Protein AF-A0A2E3ENT0-F1 (afdb_monomer)

Nearest PDB structures (foldseek):
  9cjx-assembly1_A  TM=8.097E-01  e=4.073E-01  Desulfotomaculum sp.

Foldseek 3Di:
DPDPVVLVVQLVVCVVVDVPLVVCCQVPVQVSSCVRVVDHDDPPDDDHDDDDDPVDDDDDD

Secondary structure (DSSP, 8-state):
---HHHHHHHHHHHHHH-HHHHHHHHH-HHHHHHHHH--PPPTTS-------BTTB-----

Solvent-accessible surface area (backbone atoms only — not comparable to full-atom values): 3974 Å² total; per-residue (Å²): 130,89,54,69,70,58,57,52,48,54,53,51,53,46,36,71,76,30,64,68,54,35,54,40,28,55,76,41,34,60,61,43,49,22,72,72,72,73,45,88,72,59,88,91,60,88,75,82,63,79,80,78,45,103,90,43,85,84,86,88,132

Sequence (61 aa):
MIDHDEALRQIITRAQEDAGFRDQLKAEPRAALAALLGIEIPSAMTVSVLEDTPTHLHIVL

Structure (mmCIF, N/CA/C/O backbone):
data_AF-A0A2E3ENT0-F1
#
_entry.id   AF-A0A2E3ENT0-F1
#
loop_
_atom_site.group_PDB
_atom_site.id
_atom_site.type_symbol
_atom_site.label_atom_id
_atom_site.label_alt_id
_atom_site.label_comp_id
_atom_site.label_asym_id
_atom_site.label_entity_id
_atom_site.label_seq_id
_atom_site.pdbx_PDB_ins_code
_atom_site.Cartn_x
_atom_site.Cartn_y
_atom_site.Cartn_z
_atom_site.occupancy
_atom_site.B_iso_or_equiv
_atom_site.auth_seq_id
_atom_site.auth_comp_id
_atom_site.auth_asym_id
_atom_site.auth_atom_id
_atom_site.pdbx_PDB_model_num
ATOM 1 N N . MET A 1 1 ? 13.751 17.440 -9.578 1.00 50.41 1 MET A N 1
ATOM 2 C CA . MET A 1 1 ? 13.955 16.243 -8.740 1.00 50.41 1 MET A CA 1
ATOM 3 C C . MET A 1 1 ? 12.597 15.980 -8.123 1.00 50.41 1 MET A C 1
ATOM 5 O O . MET A 1 1 ? 12.067 16.919 -7.553 1.00 50.41 1 MET A O 1
ATOM 9 N N . ILE A 1 2 ? 11.947 14.845 -8.391 1.00 54.97 2 ILE A N 1
ATOM 10 C CA . ILE A 1 2 ? 10.655 14.577 -7.743 1.00 54.97 2 ILE A CA 1
ATOM 11 C C . ILE A 1 2 ? 10.983 14.235 -6.295 1.00 54.97 2 ILE A C 1
ATOM 13 O O . ILE A 1 2 ? 11.626 13.218 -6.037 1.00 54.97 2 ILE A O 1
ATOM 17 N N . ASP A 1 3 ? 10.625 15.131 -5.382 1.00 74.19 3 ASP A N 1
ATOM 18 C CA . ASP A 1 3 ? 10.769 14.893 -3.955 1.00 74.19 3 ASP A CA 1
ATOM 19 C C . ASP A 1 3 ? 9.802 13.773 -3.557 1.00 74.19 3 ASP A C 1
ATOM 21 O O . ASP A 1 3 ? 8.619 13.793 -3.904 1.00 74.19 3 ASP A O 1
ATOM 25 N N . HIS A 1 4 ? 10.316 12.761 -2.860 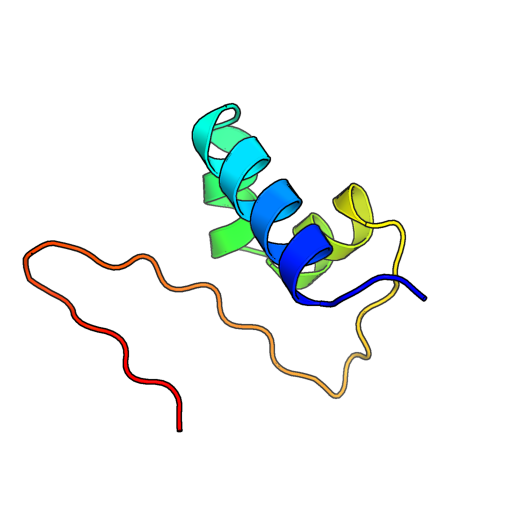1.00 72.06 4 HIS A N 1
ATOM 26 C CA . HIS A 1 4 ? 9.564 11.571 -2.451 1.00 72.06 4 HIS A CA 1
ATOM 27 C C . HIS A 1 4 ? 8.265 11.922 -1.697 1.00 72.06 4 HIS A C 1
ATOM 29 O O . HIS A 1 4 ? 7.230 11.286 -1.899 1.00 72.06 4 HIS A O 1
ATOM 35 N N . ASP A 1 5 ? 8.297 12.986 -0.893 1.00 77.06 5 ASP A N 1
ATOM 36 C CA . ASP A 1 5 ? 7.142 13.520 -0.169 1.00 77.06 5 ASP A CA 1
ATOM 37 C C . ASP A 1 5 ? 5.987 13.973 -1.070 1.00 77.06 5 ASP A C 1
ATOM 39 O O . ASP A 1 5 ? 4.825 13.848 -0.681 1.00 77.06 5 ASP A O 1
ATOM 43 N N . GLU A 1 6 ? 6.275 14.496 -2.262 1.00 82.06 6 GLU A N 1
ATOM 44 C CA . GLU A 1 6 ? 5.240 14.971 -3.185 1.00 82.06 6 GLU A CA 1
ATOM 45 C C . GLU A 1 6 ? 4.528 13.794 -3.858 1.00 82.06 6 GLU A C 1
ATOM 47 O O . GLU A 1 6 ? 3.300 13.769 -3.944 1.00 82.06 6 GLU A O 1
ATOM 52 N N . ALA A 1 7 ? 5.288 12.766 -4.249 1.00 81.19 7 ALA A N 1
ATOM 53 C CA . ALA A 1 7 ? 4.720 11.535 -4.788 1.00 81.19 7 ALA A CA 1
ATOM 54 C C . ALA A 1 7 ? 3.796 10.856 -3.763 1.00 81.19 7 ALA A C 1
ATOM 56 O O . ALA A 1 7 ? 2.673 10.479 -4.100 1.00 81.19 7 ALA A O 1
ATOM 57 N N . LEU A 1 8 ? 4.227 10.764 -2.498 1.00 82.94 8 LEU A N 1
ATOM 58 C CA . LEU A 1 8 ? 3.407 10.213 -1.415 1.00 82.94 8 LEU A CA 1
ATOM 59 C C . LEU A 1 8 ? 2.103 10.985 -1.216 1.00 82.94 8 LEU A C 1
ATOM 61 O O . LEU A 1 8 ? 1.043 10.368 -1.100 1.00 82.94 8 LEU A O 1
ATOM 65 N N . ARG A 1 9 ? 2.151 12.321 -1.216 1.00 86.44 9 ARG A N 1
ATOM 66 C CA . ARG A 1 9 ? 0.935 13.139 -1.093 1.00 86.44 9 ARG A CA 1
ATOM 67 C C . ARG A 1 9 ? -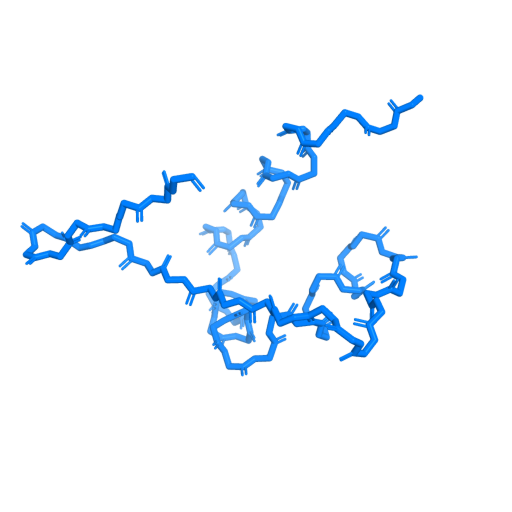0.033 12.882 -2.235 1.00 86.44 9 ARG A C 1
ATOM 69 O O . ARG A 1 9 ? -1.206 12.664 -1.964 1.00 86.44 9 ARG A O 1
ATOM 76 N N . GLN A 1 10 ? 0.444 12.839 -3.477 1.00 87.62 10 GLN A N 1
ATOM 77 C CA . GLN A 1 10 ? -0.416 12.567 -4.633 1.00 8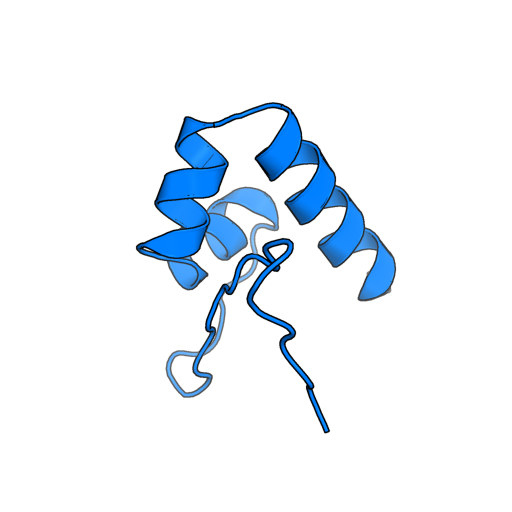7.62 10 GLN A CA 1
ATOM 78 C C . GLN A 1 10 ? -1.088 11.194 -4.549 1.00 87.62 10 GLN A C 1
ATOM 80 O O . GLN A 1 10 ? -2.282 11.080 -4.829 1.00 87.62 10 GLN A O 1
ATOM 85 N N . ILE A 1 11 ? -0.351 10.166 -4.115 1.00 88.06 11 ILE A N 1
ATOM 86 C CA . ILE A 1 11 ? -0.903 8.822 -3.897 1.00 88.06 11 ILE A CA 1
ATOM 87 C C . ILE A 1 11 ? -1.995 8.858 -2.823 1.00 88.06 11 ILE A C 1
ATOM 89 O O . ILE A 1 11 ? -3.080 8.320 -3.043 1.00 88.06 11 ILE A O 1
ATOM 93 N N . ILE A 1 12 ? -1.728 9.499 -1.681 1.00 87.62 12 ILE A N 1
ATOM 94 C CA . ILE A 1 12 ? -2.680 9.590 -0.565 1.00 87.62 12 ILE A CA 1
ATOM 95 C C . ILE A 1 12 ? -3.927 10.373 -0.982 1.00 87.62 12 ILE A C 1
ATOM 97 O O . ILE A 1 12 ? -5.038 9.897 -0.759 1.00 87.62 12 ILE A O 1
ATOM 101 N N . THR A 1 13 ? -3.765 11.533 -1.623 1.00 90.19 13 THR A N 1
ATOM 102 C CA . THR A 1 13 ? -4.883 12.340 -2.127 1.00 90.19 13 THR A CA 1
ATOM 103 C C . THR A 1 13 ? -5.733 11.532 -3.097 1.00 90.19 13 THR A C 1
ATOM 105 O O . THR A 1 13 ? -6.946 11.442 -2.913 1.00 90.19 13 THR A O 1
ATOM 108 N N . ARG A 1 14 ? -5.114 10.845 -4.066 1.00 89.38 14 ARG A N 1
ATOM 109 C CA . ARG A 1 14 ? -5.867 10.010 -5.004 1.00 89.38 14 ARG A CA 1
ATOM 110 C C . ARG A 1 14 ? -6.593 8.865 -4.300 1.00 89.38 14 ARG A C 1
ATOM 112 O O . ARG A 1 14 ? -7.736 8.588 -4.638 1.00 89.38 14 ARG A O 1
ATOM 119 N N . ALA A 1 15 ? -5.963 8.212 -3.328 1.00 89.75 15 ALA A N 1
ATOM 120 C CA . ALA A 1 15 ? -6.587 7.137 -2.557 1.00 89.75 15 ALA A CA 1
ATOM 121 C C . ALA A 1 15 ? -7.752 7.616 -1.672 1.00 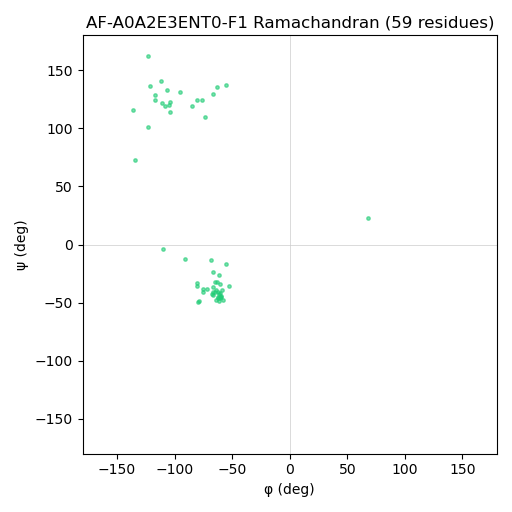89.75 15 ALA A C 1
ATOM 123 O O . ALA A 1 15 ? -8.620 6.818 -1.323 1.00 89.75 15 ALA A O 1
ATOM 124 N N . GLN A 1 16 ? -7.791 8.900 -1.308 1.00 88.25 16 GLN A N 1
ATOM 125 C CA . GLN A 1 16 ? -8.924 9.500 -0.601 1.00 88.25 16 GLN A CA 1
ATOM 126 C C . GLN A 1 16 ? -10.074 9.870 -1.546 1.00 88.25 16 GLN A C 1
ATOM 128 O O . GLN A 1 16 ? -11.236 9.733 -1.169 1.00 88.25 16 GLN A O 1
ATOM 133 N N . GLU A 1 17 ? -9.765 10.323 -2.761 1.00 91.69 17 GLU A N 1
ATOM 134 C CA . GLU A 1 17 ? -10.763 10.721 -3.764 1.00 91.69 17 GLU A CA 1
ATOM 135 C C . GLU A 1 17 ? -11.364 9.526 -4.520 1.00 91.69 17 GLU A C 1
ATOM 137 O O . GLU A 1 17 ? -12.536 9.550 -4.895 1.00 91.69 17 GLU A O 1
ATOM 142 N N . ASP A 1 18 ? -10.571 8.475 -4.734 1.00 91.06 18 ASP A N 1
ATOM 143 C CA . ASP A 1 18 ? -10.926 7.300 -5.523 1.00 91.06 18 ASP A CA 1
ATOM 144 C C . ASP A 1 18 ? -10.794 6.023 -4.681 1.00 91.06 18 ASP A C 1
ATOM 146 O O . ASP A 1 18 ? -9.709 5.472 -4.463 1.00 91.06 18 ASP A O 1
ATOM 150 N N . ALA A 1 19 ? -11.941 5.527 -4.215 1.00 87.56 19 ALA A N 1
ATOM 151 C CA . ALA A 1 19 ? -12.012 4.293 -3.442 1.00 87.56 19 ALA A CA 1
ATOM 152 C C . ALA A 1 19 ? -11.558 3.061 -4.249 1.00 87.56 19 ALA A C 1
ATOM 154 O O . ALA A 1 19 ? -10.971 2.146 -3.671 1.00 87.56 19 ALA A O 1
ATOM 155 N N . GLY A 1 20 ? -11.779 3.049 -5.570 1.00 89.62 20 GLY A N 1
ATOM 156 C CA . GLY A 1 20 ? -11.327 1.968 -6.448 1.00 89.62 20 GLY A CA 1
ATOM 157 C C . GLY A 1 20 ? -9.806 1.942 -6.553 1.00 89.62 20 GLY A C 1
ATOM 158 O O . GLY A 1 20 ? -9.194 0.881 -6.419 1.00 89.62 20 GLY A O 1
ATOM 159 N N . PHE A 1 21 ? -9.187 3.118 -6.679 1.00 90.25 21 PHE A N 1
ATOM 160 C CA . PHE A 1 21 ? -7.735 3.251 -6.601 1.00 90.25 21 PHE A CA 1
ATOM 161 C C . PHE A 1 21 ? -7.200 2.804 -5.239 1.00 90.25 21 PHE A C 1
ATOM 163 O O . PHE A 1 21 ? -6.205 2.091 -5.193 1.00 90.25 21 PHE A O 1
ATOM 170 N N . ARG A 1 22 ? -7.855 3.165 -4.128 1.00 89.06 22 ARG A N 1
ATOM 171 C CA . ARG A 1 22 ? -7.427 2.747 -2.781 1.00 89.06 22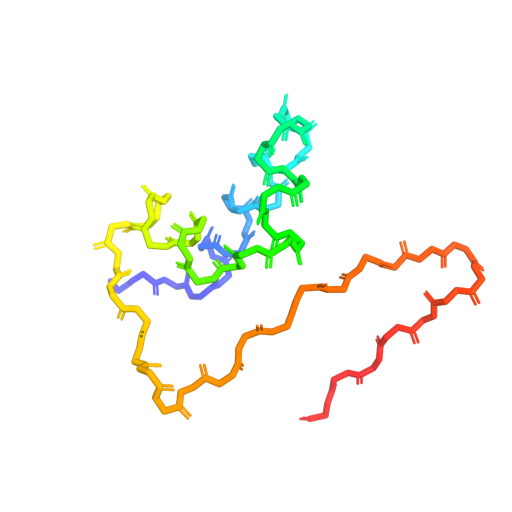 ARG A CA 1
ATOM 172 C C . ARG A 1 22 ? -7.408 1.227 -2.620 1.00 89.06 22 ARG A C 1
ATOM 174 O O . ARG A 1 22 ? -6.462 0.677 -2.054 1.00 89.06 22 ARG A O 1
ATOM 181 N N . ASP A 1 23 ? -8.441 0.547 -3.102 1.00 90.12 23 ASP A N 1
ATOM 182 C CA . ASP A 1 23 ? -8.526 -0.911 -3.014 1.00 90.12 23 ASP A CA 1
ATOM 183 C C . ASP A 1 23 ? -7.531 -1.584 -3.969 1.00 90.12 23 ASP A C 1
ATOM 185 O O . ASP A 1 23 ? -6.856 -2.541 -3.581 1.00 90.12 23 ASP A O 1
ATOM 189 N N . GLN A 1 24 ? -7.339 -1.024 -5.166 1.00 89.38 24 GLN A N 1
ATOM 190 C CA . GLN A 1 24 ? -6.299 -1.471 -6.091 1.00 89.38 24 GLN A CA 1
ATOM 191 C C . GLN A 1 24 ? -4.892 -1.255 -5.522 1.00 89.38 24 GLN A C 1
ATOM 193 O O . GLN A 1 24 ? -4.041 -2.122 -5.667 1.00 89.38 24 GLN A O 1
ATOM 198 N N . LEU A 1 25 ? -4.639 -0.141 -4.838 1.00 89.88 25 LEU A N 1
ATOM 199 C CA . LEU A 1 25 ? -3.359 0.167 -4.205 1.00 89.88 25 LEU A CA 1
ATOM 200 C C . LEU A 1 25 ? -3.041 -0.826 -3.075 1.00 89.88 25 LEU A C 1
ATOM 202 O O . LEU A 1 25 ? -1.879 -1.162 -2.869 1.00 89.88 25 LEU A O 1
ATOM 206 N N . LYS A 1 26 ? -4.062 -1.340 -2.378 1.00 87.19 26 LYS A N 1
ATOM 207 C CA . LYS A 1 26 ? -3.909 -2.406 -1.374 1.00 87.19 26 LYS A CA 1
ATOM 208 C C . LYS A 1 26 ? -3.680 -3.786 -1.998 1.00 87.19 26 LYS A C 1
ATOM 210 O O . LYS A 1 26 ? -2.891 -4.559 -1.463 1.00 87.19 26 LYS A O 1
ATOM 215 N N . ALA A 1 27 ? -4.350 -4.098 -3.107 1.00 88.62 27 ALA A N 1
ATOM 216 C CA . ALA A 1 27 ? -4.225 -5.394 -3.777 1.00 88.62 27 ALA A CA 1
ATOM 217 C C . ALA A 1 27 ? -2.951 -5.502 -4.635 1.00 88.62 27 ALA A C 1
ATOM 219 O O . ALA A 1 27 ? -2.197 -6.466 -4.525 1.00 88.62 27 ALA A O 1
ATOM 220 N N 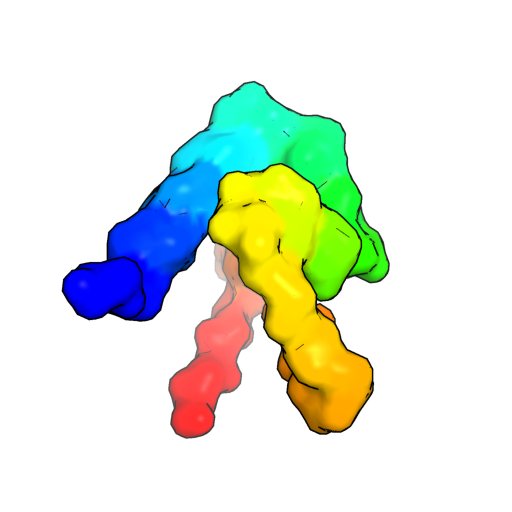. GLU A 1 28 ? -2.700 -4.497 -5.472 1.00 89.06 28 GLU A N 1
ATOM 221 C CA . GLU A 1 28 ? -1.587 -4.425 -6.418 1.00 89.06 28 GLU A CA 1
ATOM 222 C C . GLU A 1 28 ? -0.898 -3.050 -6.369 1.00 89.06 28 GLU A C 1
ATOM 224 O O . GLU A 1 28 ? -0.990 -2.249 -7.309 1.00 89.06 28 GLU A O 1
ATOM 229 N N . PRO A 1 29 ? -0.142 -2.767 -5.294 1.00 88.25 29 PRO A N 1
ATOM 230 C CA . PRO A 1 29 ? 0.477 -1.462 -5.093 1.00 88.25 29 PRO A CA 1
ATOM 231 C C . PRO A 1 29 ? 1.418 -1.073 -6.228 1.00 88.25 29 PRO A C 1
ATOM 233 O O . PRO A 1 29 ? 1.422 0.071 -6.664 1.00 88.25 29 PRO A O 1
ATOM 236 N N . ARG A 1 30 ? 2.191 -2.022 -6.766 1.00 86.81 30 ARG A N 1
ATOM 237 C CA . ARG A 1 30 ? 3.125 -1.735 -7.864 1.00 86.81 30 ARG A CA 1
ATOM 238 C C . ARG A 1 30 ? 2.411 -1.251 -9.121 1.00 86.81 30 ARG A C 1
ATOM 240 O O . ARG A 1 30 ? 2.847 -0.272 -9.715 1.00 86.81 30 ARG A O 1
ATOM 247 N N . ALA A 1 31 ? 1.327 -1.921 -9.507 1.00 87.06 31 ALA A N 1
ATOM 248 C CA . ALA A 1 31 ? 0.562 -1.561 -10.694 1.00 87.06 31 ALA A CA 1
ATOM 249 C C . ALA A 1 31 ? -0.118 -0.197 -10.514 1.00 87.06 31 ALA A C 1
ATOM 251 O O . ALA A 1 31 ? -0.036 0.652 -11.400 1.00 87.06 31 ALA A O 1
ATOM 252 N N . ALA A 1 32 ? -0.716 0.043 -9.344 1.00 88.62 32 ALA A N 1
ATOM 253 C CA . ALA A 1 32 ? -1.361 1.312 -9.019 1.00 88.62 32 ALA A CA 1
ATOM 254 C C . ALA A 1 32 ? -0.365 2.488 -9.009 1.00 88.62 32 ALA A C 1
ATOM 256 O O . ALA A 1 32 ? -0.629 3.533 -9.605 1.00 88.62 32 ALA A O 1
ATOM 257 N N . LEU A 1 33 ? 0.803 2.309 -8.385 1.00 86.19 33 LEU A N 1
ATOM 258 C CA . LEU A 1 33 ? 1.855 3.326 -8.336 1.00 86.19 33 LEU A CA 1
ATOM 259 C C . LEU A 1 33 ? 2.469 3.590 -9.712 1.00 86.19 33 LEU A C 1
ATOM 261 O O . LEU A 1 33 ? 2.686 4.748 -10.063 1.00 86.19 33 LEU A O 1
ATOM 265 N N . ALA A 1 34 ? 2.703 2.544 -10.507 1.00 87.38 34 ALA A N 1
ATOM 266 C CA . ALA A 1 34 ? 3.226 2.694 -11.859 1.00 87.38 34 ALA A CA 1
ATOM 267 C C . ALA A 1 34 ? 2.247 3.430 -12.778 1.00 87.38 34 ALA A C 1
ATOM 269 O O . ALA A 1 34 ? 2.656 4.311 -13.531 1.00 87.38 34 ALA A O 1
ATOM 270 N N . ALA A 1 35 ? 0.951 3.130 -12.669 1.00 86.38 35 ALA A N 1
ATOM 271 C CA . ALA A 1 35 ? -0.090 3.820 -13.423 1.00 86.38 35 ALA A CA 1
ATOM 272 C C . ALA A 1 35 ? -0.242 5.296 -13.015 1.00 86.38 35 ALA A C 1
ATOM 274 O O . ALA A 1 35 ? -0.504 6.138 -13.872 1.00 86.38 35 ALA A O 1
ATOM 275 N N . LEU A 1 36 ? -0.078 5.617 -11.725 1.00 85.31 36 LEU A N 1
ATOM 276 C CA . LEU A 1 36 ? -0.244 6.981 -11.215 1.00 85.31 36 LEU A CA 1
ATOM 277 C C . LEU A 1 36 ? 0.980 7.865 -11.479 1.00 85.31 36 LEU A C 1
ATOM 279 O O . LEU A 1 36 ? 0.837 8.990 -11.951 1.00 85.31 36 LEU A O 1
ATOM 283 N N . LEU A 1 37 ? 2.172 7.371 -11.146 1.00 82.88 37 LEU A N 1
ATOM 284 C CA . LEU A 1 37 ? 3.417 8.140 -11.213 1.00 82.88 37 LEU A CA 1
ATOM 285 C C . LEU A 1 37 ? 4.131 7.993 -12.563 1.00 82.88 37 LEU A C 1
ATOM 287 O O . LEU A 1 37 ? 5.075 8.732 -12.835 1.00 82.88 37 LEU A O 1
ATOM 291 N N . GLY A 1 38 ? 3.717 7.035 -13.399 1.00 83.25 38 GLY A N 1
ATOM 292 C CA . GLY A 1 38 ? 4.381 6.733 -14.669 1.00 83.25 38 GLY A CA 1
ATOM 293 C C . GLY A 1 38 ? 5.780 6.137 -14.495 1.00 83.25 38 GLY A C 1
ATOM 294 O O . GLY A 1 38 ? 6.608 6.261 -15.395 1.00 83.25 38 GLY A O 1
ATOM 295 N N . ILE A 1 39 ? 6.066 5.534 -13.335 1.00 81.25 39 ILE A N 1
ATOM 296 C CA . ILE A 1 39 ? 7.369 4.943 -13.007 1.00 81.25 39 ILE A CA 1
ATOM 297 C C . ILE A 1 39 ? 7.271 3.423 -12.918 1.00 81.25 39 ILE A C 1
ATOM 299 O O . ILE A 1 39 ? 6.330 2.880 -12.346 1.00 81.25 39 ILE A O 1
ATOM 303 N N . GLU A 1 40 ? 8.277 2.717 -13.419 1.00 79.06 40 GLU A N 1
ATOM 304 C CA . GLU A 1 40 ? 8.374 1.275 -13.209 1.00 79.06 40 GLU A CA 1
ATOM 305 C C . GLU A 1 40 ? 9.056 0.992 -11.871 1.00 79.06 40 GLU A C 1
ATOM 307 O O . GLU A 1 40 ? 10.208 1.366 -11.643 1.00 79.06 40 GLU A O 1
ATOM 312 N N . ILE A 1 41 ? 8.339 0.318 -10.970 1.00 79.94 41 ILE A N 1
ATOM 313 C CA . ILE A 1 41 ? 8.921 -0.148 -9.713 1.00 79.94 41 ILE A CA 1
ATOM 314 C C . ILE A 1 41 ? 9.693 -1.443 -9.992 1.00 79.94 41 ILE A C 1
ATOM 316 O O . ILE A 1 41 ? 9.097 -2.403 -10.492 1.00 79.94 41 ILE A O 1
ATOM 320 N N . PRO A 1 42 ? 10.991 -1.519 -9.644 1.00 81.81 42 PRO A N 1
ATOM 321 C CA . PRO A 1 42 ? 11.784 -2.721 -9.856 1.00 81.81 42 PRO A CA 1
ATOM 322 C C . PRO A 1 42 ? 11.153 -3.953 -9.200 1.00 81.81 42 PRO A C 1
ATOM 324 O O . PRO A 1 42 ? 10.731 -3.917 -8.042 1.00 81.81 42 PRO A O 1
ATOM 327 N N . SER A 1 43 ? 11.157 -5.086 -9.905 1.00 79.00 43 SER A N 1
ATOM 328 C CA . SER A 1 43 ? 10.590 -6.351 -9.409 1.00 79.00 43 SER A CA 1
ATOM 329 C C . SER A 1 43 ? 11.271 -6.868 -8.135 1.00 79.00 43 SER A C 1
ATOM 331 O O . SER A 1 43 ? 10.628 -7.547 -7.331 1.00 79.00 43 SER A O 1
ATOM 333 N N . ALA A 1 44 ? 12.536 -6.492 -7.924 1.00 85.50 44 ALA A N 1
ATOM 334 C CA . ALA A 1 44 ? 13.314 -6.785 -6.723 1.00 85.50 44 ALA A CA 1
ATOM 335 C C . ALA A 1 44 ? 12.814 -6.053 -5.460 1.00 85.50 44 ALA A C 1
ATOM 337 O O . ALA A 1 44 ? 13.228 -6.400 -4.357 1.00 85.50 44 ALA A O 1
ATOM 338 N N . MET A 1 45 ? 11.945 -5.046 -5.599 1.00 82.94 45 MET A N 1
ATOM 339 C CA . MET A 1 45 ? 11.504 -4.194 -4.496 1.00 82.94 45 MET A CA 1
ATOM 340 C C . MET A 1 45 ? 10.088 -4.564 -4.051 1.00 82.94 45 MET A C 1
ATOM 342 O O . MET A 1 45 ? 9.124 -4.411 -4.803 1.00 82.94 45 MET A O 1
ATOM 346 N N . THR A 1 46 ? 9.925 -5.079 -2.835 1.00 80.25 46 THR A N 1
ATOM 347 C CA . THR A 1 46 ? 8.596 -5.386 -2.281 1.00 80.25 46 THR A CA 1
ATOM 348 C C . THR A 1 46 ? 7.918 -4.099 -1.833 1.00 80.25 46 THR A C 1
ATOM 350 O O . THR A 1 46 ? 8.470 -3.357 -1.028 1.00 80.25 46 THR A O 1
ATOM 353 N N . VAL A 1 47 ? 6.719 -3.846 -2.355 1.00 84.00 47 VAL A N 1
ATOM 354 C CA . VAL A 1 47 ? 5.888 -2.714 -1.944 1.00 84.00 47 VAL A CA 1
ATOM 355 C C . VAL A 1 47 ? 4.685 -3.277 -1.210 1.00 84.00 47 VAL A C 1
ATOM 357 O O . VAL A 1 47 ? 3.934 -4.062 -1.785 1.00 84.00 47 VAL A O 1
ATOM 360 N N . SER A 1 48 ? 4.516 -2.864 0.040 1.00 83.62 48 SER A N 1
ATOM 361 C CA . SER A 1 48 ? 3.369 -3.217 0.869 1.00 83.62 48 SER A CA 1
ATOM 362 C C . SER A 1 48 ? 2.616 -1.943 1.206 1.00 83.62 48 SER A C 1
ATOM 364 O O . SER A 1 48 ? 3.221 -0.980 1.674 1.00 83.62 48 SER A O 1
ATOM 366 N N . VAL A 1 49 ? 1.307 -1.936 0.971 1.00 84.94 49 VAL A N 1
ATOM 367 C CA . VAL A 1 49 ? 0.438 -0.821 1.349 1.00 84.94 49 VAL A CA 1
ATOM 368 C C . VAL A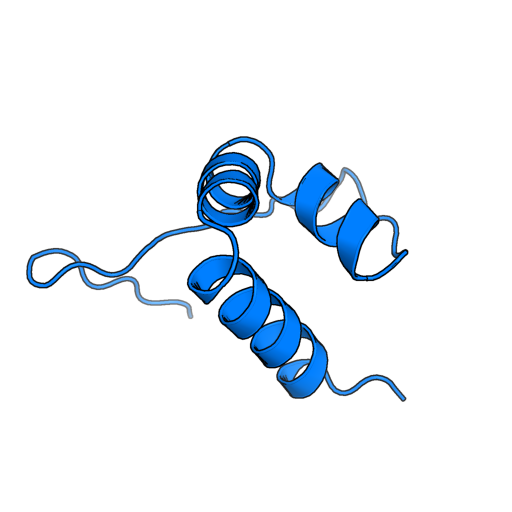 1 49 ? -0.409 -1.272 2.519 1.00 84.94 49 VAL A C 1
ATOM 370 O O . VAL A 1 49 ? -1.157 -2.244 2.428 1.00 84.94 49 VAL A O 1
ATOM 373 N N . LEU A 1 50 ? -0.242 -0.568 3.631 1.00 83.00 50 LEU A N 1
ATOM 374 C CA . LEU A 1 50 ? -0.917 -0.832 4.889 1.00 83.00 50 LEU A CA 1
ATOM 375 C C . LEU A 1 50 ? -1.698 0.421 5.267 1.00 83.00 50 LEU A C 1
ATOM 377 O O . LEU A 1 50 ? -1.214 1.539 5.105 1.00 83.00 50 LEU A O 1
ATOM 381 N N . 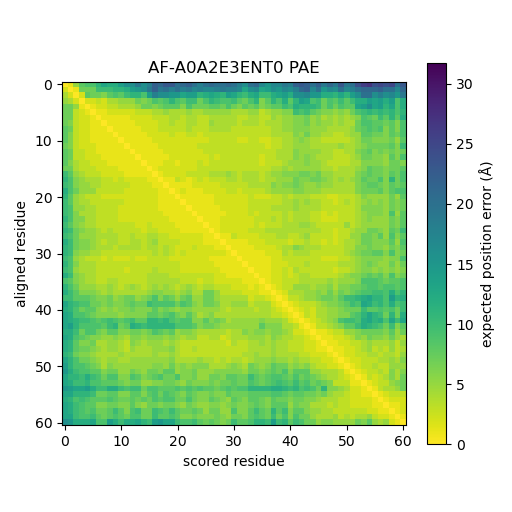GLU A 1 51 ? -2.925 0.220 5.725 1.00 81.12 51 GLU A N 1
ATOM 382 C CA . GLU A 1 51 ? -3.803 1.298 6.160 1.00 81.12 51 GLU A CA 1
ATOM 383 C C . GLU A 1 51 ? -3.841 1.283 7.686 1.00 81.12 51 GLU A C 1
ATOM 385 O O . GLU A 1 51 ? -4.224 0.278 8.292 1.00 81.12 51 GLU A O 1
ATOM 390 N N . ASP A 1 52 ? -3.417 2.384 8.307 1.00 80.06 52 ASP A N 1
ATOM 391 C CA . ASP A 1 52 ? -3.562 2.549 9.749 1.00 80.06 52 ASP A CA 1
ATOM 392 C C . ASP A 1 52 ? -5.046 2.573 10.113 1.00 80.06 52 ASP A C 1
ATOM 394 O O . ASP A 1 52 ? -5.869 3.244 9.486 1.00 80.06 52 ASP A O 1
ATOM 398 N N . THR A 1 53 ? -5.390 1.840 11.166 1.00 79.69 53 THR A N 1
ATOM 399 C CA . THR A 1 53 ? -6.734 1.865 11.747 1.00 79.69 53 THR A CA 1
ATOM 400 C C . THR A 1 53 ? -6.622 2.249 13.219 1.00 79.69 53 THR A C 1
ATOM 402 O O . THR A 1 53 ? -5.548 2.103 13.802 1.00 79.69 53 THR A O 1
ATOM 405 N N . PRO A 1 54 ? -7.707 2.686 13.887 1.00 83.06 54 PRO A N 1
ATOM 406 C CA . PRO A 1 54 ? -7.661 3.016 15.316 1.00 83.06 54 PRO A CA 1
ATOM 407 C C . PRO A 1 54 ? -7.144 1.876 16.211 1.00 83.06 54 PRO A C 1
ATOM 409 O O . PRO A 1 54 ? -6.796 2.104 17.365 1.00 83.06 54 PRO A O 1
ATOM 412 N N . THR A 1 55 ? -7.116 0.647 15.692 1.00 87.94 55 THR A N 1
ATOM 413 C CA . THR A 1 55 ? -6.658 -0.557 16.386 1.00 87.94 55 THR A CA 1
ATOM 414 C C . THR A 1 55 ? -5.335 -1.111 15.851 1.00 87.94 55 THR A C 1
ATOM 416 O O . THR A 1 55 ? -4.831 -2.073 16.425 1.00 87.94 55 THR A O 1
ATOM 419 N N . HIS A 1 56 ? -4.762 -0.537 14.785 1.00 81.38 56 HIS A N 1
ATOM 420 C CA . HIS A 1 56 ? -3.530 -1.018 14.149 1.00 81.38 56 HIS A CA 1
ATOM 421 C C . HIS A 1 56 ? -2.595 0.147 13.826 1.00 81.38 56 HIS A C 1
ATOM 423 O O . HIS A 1 56 ? -2.915 0.985 12.986 1.00 81.38 56 HIS A O 1
ATOM 429 N N . LEU A 1 57 ? -1.432 0.152 14.481 1.00 82.69 57 LEU A N 1
ATOM 430 C CA . LEU A 1 57 ? -0.337 1.087 14.240 1.00 82.69 57 LEU A CA 1
ATOM 431 C C . LEU A 1 57 ? 0.771 0.386 13.448 1.00 82.69 57 LEU A C 1
ATOM 433 O O . LEU A 1 57 ? 1.323 -0.609 13.928 1.00 82.69 57 LEU A O 1
ATOM 437 N N . HIS A 1 58 ? 1.136 0.920 12.284 1.00 84.81 58 HIS A N 1
ATOM 438 C CA . HIS A 1 58 ? 2.294 0.447 11.526 1.00 84.81 58 HIS A CA 1
ATOM 439 C C . HIS A 1 58 ? 3.532 1.294 11.842 1.00 84.81 58 HIS A C 1
ATOM 441 O O . HIS A 1 58 ? 3.491 2.521 11.814 1.00 84.81 58 HIS A O 1
ATOM 447 N N . ILE A 1 59 ? 4.654 0.637 12.145 1.00 76.19 59 ILE A N 1
ATOM 448 C CA . ILE A 1 59 ? 5.935 1.298 12.420 1.00 76.19 59 ILE A CA 1
ATOM 449 C C . ILE A 1 59 ? 6.935 0.864 11.352 1.00 76.19 59 ILE A C 1
ATOM 451 O O . ILE A 1 59 ? 7.175 -0.330 11.170 1.00 76.19 59 ILE A O 1
ATOM 455 N N . VAL A 1 60 ? 7.516 1.844 10.662 1.00 80.94 60 VAL A N 1
ATOM 456 C CA . VAL A 1 60 ? 8.587 1.663 9.675 1.00 80.94 60 VAL A CA 1
ATOM 457 C C . VAL A 1 60 ? 9.892 2.163 10.302 1.00 80.94 60 VAL A C 1
ATOM 459 O O . VAL A 1 60 ? 9.891 3.225 10.925 1.00 80.94 60 VAL A O 1
ATOM 462 N N . LEU A 1 61 ? 10.968 1.377 10.186 1.00 71.81 61 LEU A N 1
ATOM 463 C CA . LEU A 1 61 ? 12.299 1.635 10.758 1.00 71.81 61 LEU A CA 1
ATOM 464 C C . LEU A 1 61 ? 13.327 1.921 9.663 1.00 71.8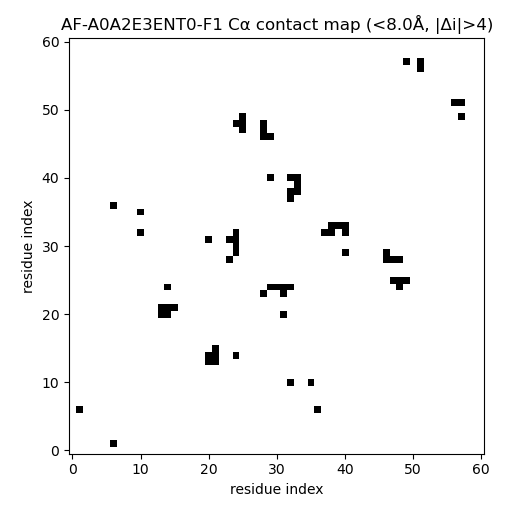1 61 LEU A C 1
ATOM 466 O O . LEU A 1 61 ? 13.244 1.249 8.609 1.00 71.81 61 LEU A O 1
#

Radius of gyration: 12.12 Å; Cα contacts (8 Å, |Δi|>4): 35; chains: 1; bounding box: 26×23×31 Å

Mean predicted aligned error: 5.38 Å

pLDDT: mean 83.49, std 7.32, range [50.41, 91.69]